Protein AF-A0A2G6QQN7-F1 (afdb_monomer_lite)

Sequence (176 aa):
NRNGEIVIQPQFDFVTPFHYGYAQYCNGCRWQNIDKEHRTVVGGQRGVINFRGEKIAPLEKPQHKKAIEIDGKYYPYPFSYSKKEQRLLNFFRQRMKLLADIEYANGYKHLEEKQKILYFEIVERPKNNFPFYVVCAYDYRRILKRTFWVTKNGKEVFFRNYSGKKIPFKEFLKNR

Foldseek 3Di:
DVVPDDQAPPPFPDWDPDFQFKIKTFHPWDWDDPDPPDIDIDDGDIFMAGPSNDTFDFDPDAPDPQWDDDPNTTGDNRADDDPVRVVLQVVCVVCQQVVLCVVCVPPPPPDDSVQSGKDKGFPDDADPVRQWTKIFIDRVRGTDPWIWTAGVVRPWIWTQDPVRDTHTPVRVSVVD

Secondary structure (DSSP, 8-state):
-TTS--SS-S--SEEPPPBTTEEEEEEEEEEEESSSS-EEEEEEEEEEEETT--EEPPBSS-SSTTPEEETTEEE-------HHHHHHHHHHHTTHHHHHHHHHTTT-TT--GGG--EEEEEEE--BTTB-EEEEEEEETTEEEEEEEEEETTS--EEEE-TT--EEEHHHHHHT-

Radius of gyration: 18.58 Å; chains: 1; bounding box: 44×40×48 Å

Structure (mmCIF, N/CA/C/O backbone):
data_AF-A0A2G6QQN7-F1
#
_entry.id   AF-A0A2G6QQN7-F1
#
loop_
_atom_site.group_PDB
_atom_site.id
_atom_site.type_symbol
_atom_site.label_atom_id
_atom_site.label_alt_id
_atom_site.label_comp_id
_atom_site.label_asym_id
_atom_site.label_entity_id
_atom_site.label_seq_id
_atom_site.pdbx_PDB_ins_code
_atom_site.Cartn_x
_atom_site.Cartn_y
_atom_site.Cartn_z
_atom_site.occupancy
_atom_site.B_iso_or_equiv
_atom_site.auth_seq_id
_atom_site.auth_comp_id
_atom_site.auth_asym_id
_atom_site.auth_atom_id
_atom_site.pdbx_PDB_model_num
ATOM 1 N N . ASN A 1 1 ? -9.135 -7.984 -9.672 1.00 86.62 1 ASN A N 1
ATOM 2 C CA . ASN A 1 1 ? -9.272 -7.295 -8.365 1.00 86.62 1 ASN A CA 1
ATOM 3 C C . ASN A 1 1 ? -10.277 -8.082 -7.519 1.00 86.62 1 ASN A C 1
ATOM 5 O O . ASN A 1 1 ? -10.651 -9.166 -7.941 1.00 86.62 1 ASN A O 1
ATOM 9 N N . ARG A 1 2 ? -10.722 -7.599 -6.347 1.00 87.81 2 ARG A N 1
ATOM 10 C CA . ARG A 1 2 ? -11.710 -8.342 -5.535 1.00 87.81 2 ARG A CA 1
ATOM 11 C C . ARG A 1 2 ? -13.050 -8.596 -6.224 1.00 87.81 2 ARG A C 1
ATOM 13 O O . ARG A 1 2 ? -13.678 -9.582 -5.881 1.00 87.81 2 ARG A O 1
ATOM 20 N N . ASN A 1 3 ? -13.457 -7.784 -7.196 1.00 89.06 3 ASN A N 1
ATOM 21 C CA . ASN A 1 3 ? -14.664 -8.014 -7.996 1.00 89.06 3 ASN A CA 1
ATOM 22 C C . ASN A 1 3 ? -14.440 -9.013 -9.150 1.00 89.06 3 ASN A C 1
ATOM 24 O O . ASN A 1 3 ? -15.346 -9.231 -9.939 1.00 89.06 3 ASN A O 1
ATOM 28 N N . GLY A 1 4 ? -13.236 -9.577 -9.302 1.00 88.25 4 GLY A N 1
ATOM 29 C CA . GLY A 1 4 ? -12.878 -10.394 -10.467 1.00 88.25 4 GLY A CA 1
ATOM 30 C C . GLY A 1 4 ? -12.485 -9.586 -11.709 1.00 88.25 4 GLY A C 1
ATOM 31 O O . GLY A 1 4 ? -12.114 -10.167 -12.717 1.00 88.25 4 GLY A O 1
ATOM 32 N N . GLU A 1 5 ? -12.478 -8.252 -11.642 1.00 90.56 5 GLU A N 1
ATOM 33 C CA . GLU A 1 5 ? -12.133 -7.408 -12.793 1.00 90.56 5 GLU A CA 1
ATOM 34 C C . GLU A 1 5 ? -10.615 -7.375 -13.021 1.00 90.56 5 GLU A C 1
ATOM 36 O O . GLU A 1 5 ? -9.830 -7.215 -12.073 1.00 90.56 5 GLU A O 1
ATOM 41 N N . ILE A 1 6 ? -10.184 -7.463 -14.277 1.00 91.75 6 ILE A N 1
ATOM 42 C CA . ILE A 1 6 ? -8.781 -7.278 -14.657 1.00 91.75 6 ILE A CA 1
ATOM 43 C C . ILE A 1 6 ? -8.439 -5.789 -14.519 1.00 91.75 6 ILE A C 1
ATOM 45 O O . ILE A 1 6 ? -9.001 -4.951 -15.214 1.00 91.75 6 ILE A O 1
ATOM 49 N N . VAL A 1 7 ? -7.529 -5.454 -13.597 1.00 90.94 7 VAL A N 1
ATOM 50 C CA . VAL A 1 7 ? -7.064 -4.064 -13.390 1.00 90.94 7 VAL A CA 1
ATOM 51 C C . VAL A 1 7 ? -5.802 -3.776 -14.188 1.00 90.94 7 VAL A C 1
ATOM 53 O O . VAL A 1 7 ? -5.652 -2.688 -14.725 1.00 90.94 7 VAL A O 1
ATOM 56 N N . ILE A 1 8 ? -4.899 -4.752 -14.261 1.00 93.75 8 ILE A N 1
ATOM 57 C CA . ILE A 1 8 ? -3.656 -4.665 -15.021 1.00 93.75 8 ILE A CA 1
ATOM 58 C C . ILE A 1 8 ? -3.761 -5.709 -16.120 1.00 93.75 8 ILE A C 1
ATOM 60 O O . ILE A 1 8 ? -3.862 -6.899 -15.821 1.00 93.75 8 ILE A O 1
ATOM 64 N N . GLN A 1 9 ? -3.780 -5.261 -17.371 1.00 94.12 9 GLN A N 1
ATOM 65 C CA . GLN A 1 9 ? -3.781 -6.162 -18.520 1.00 94.12 9 GLN A CA 1
ATOM 66 C C . GLN A 1 9 ? -2.441 -6.916 -18.603 1.00 94.12 9 GLN A C 1
ATOM 68 O O . GLN A 1 9 ? -1.408 -6.339 -18.242 1.00 94.12 9 GLN A O 1
ATOM 73 N N . PRO A 1 10 ? -2.422 -8.178 -19.070 1.00 91.62 10 PRO A N 1
ATOM 74 C CA . PRO A 1 10 ? -1.207 -8.989 -19.186 1.00 91.62 10 PRO A CA 1
ATOM 75 C C . PRO A 1 10 ? -0.344 -8.536 -20.378 1.00 91.62 10 PRO A C 1
ATOM 77 O O . PRO A 1 10 ? -0.218 -9.228 -21.378 1.00 91.62 10 PRO A O 1
ATOM 80 N N . GLN A 1 11 ? 0.228 -7.336 -20.279 1.00 94.00 11 GLN A N 1
ATOM 81 C CA . GLN A 1 11 ? 1.035 -6.686 -21.324 1.00 94.00 11 GLN A CA 1
ATOM 82 C C . GLN A 1 11 ? 2.547 -6.695 -21.028 1.00 94.00 11 GLN A C 1
ATOM 84 O O . GLN A 1 11 ? 3.325 -6.038 -21.724 1.00 94.00 11 GLN A O 1
ATOM 89 N N . PHE A 1 12 ? 2.953 -7.367 -19.949 1.00 94.50 12 PHE A N 1
ATOM 90 C CA . PHE A 1 12 ? 4.337 -7.443 -19.491 1.00 94.50 12 PHE A CA 1
ATOM 91 C C . PHE A 1 12 ? 4.759 -8.902 -19.358 1.00 94.50 12 PHE A C 1
ATOM 93 O O . PHE A 1 12 ? 3.996 -9.698 -18.810 1.00 94.50 12 PHE A O 1
ATOM 100 N N . ASP A 1 13 ? 5.976 -9.231 -19.788 1.00 93.50 13 ASP A N 1
ATOM 101 C CA . ASP A 1 13 ? 6.471 -10.614 -19.723 1.00 93.50 13 ASP A CA 1
ATOM 102 C C . ASP A 1 13 ? 6.819 -11.015 -18.284 1.00 93.50 13 ASP A C 1
ATOM 104 O O . ASP A 1 13 ? 6.593 -12.146 -17.856 1.00 93.50 13 ASP A O 1
ATOM 108 N N . PHE A 1 14 ? 7.354 -10.066 -17.513 1.00 92.56 14 PHE A N 1
ATOM 109 C CA . PHE A 1 14 ? 7.675 -10.240 -16.103 1.00 92.56 14 PHE A CA 1
ATOM 110 C C . PHE A 1 14 ? 7.359 -8.973 -15.310 1.00 92.56 14 PHE A C 1
ATOM 112 O O . PHE A 1 14 ? 7.622 -7.862 -15.771 1.00 92.56 14 PHE A O 1
ATOM 119 N N . VAL A 1 15 ? 6.836 -9.139 -14.093 1.00 93.88 15 VAL A N 1
ATOM 120 C CA . VAL A 1 15 ? 6.562 -8.050 -13.146 1.00 93.88 15 VAL A CA 1
ATOM 121 C C . VAL A 1 15 ? 6.901 -8.518 -11.731 1.00 93.88 15 VAL A C 1
ATOM 123 O O . VAL A 1 15 ? 6.496 -9.606 -11.320 1.00 93.88 15 VAL A O 1
ATOM 126 N N . THR A 1 16 ? 7.631 -7.703 -10.969 1.00 92.44 16 THR A N 1
ATOM 127 C CA . THR A 1 16 ? 7.915 -7.982 -9.554 1.00 92.44 16 THR A CA 1
ATOM 128 C C . THR A 1 16 ? 6.681 -7.748 -8.672 1.00 92.44 16 THR A C 1
ATOM 130 O O . THR A 1 16 ? 5.764 -7.018 -9.051 1.00 92.44 16 THR A O 1
ATOM 133 N N . PRO A 1 17 ? 6.615 -8.332 -7.462 1.00 91.62 17 PRO A N 1
ATOM 134 C CA . PRO A 1 17 ? 5.573 -7.976 -6.508 1.00 91.62 17 PRO A CA 1
ATOM 135 C C . PRO A 1 17 ? 5.568 -6.471 -6.219 1.00 91.62 17 PRO A C 1
ATOM 137 O O . PRO A 1 17 ? 6.625 -5.856 -6.073 1.00 91.62 17 PRO A O 1
ATOM 140 N N . PHE A 1 18 ? 4.377 -5.886 -6.078 1.00 91.06 18 PHE A N 1
ATOM 141 C CA . PHE A 1 18 ? 4.265 -4.478 -5.715 1.00 91.06 18 PHE A CA 1
ATOM 142 C C . PHE A 1 18 ? 4.908 -4.200 -4.357 1.00 91.06 18 PHE A C 1
ATOM 144 O O . PHE A 1 18 ? 4.546 -4.797 -3.342 1.00 91.06 18 PHE A O 1
ATOM 151 N N . HIS A 1 19 ? 5.795 -3.213 -4.338 1.00 89.56 19 HIS A N 1
ATOM 152 C CA . HIS A 1 19 ? 6.451 -2.703 -3.154 1.00 89.56 19 HIS A CA 1
ATOM 153 C C . HIS A 1 19 ? 6.195 -1.199 -3.036 1.00 89.56 19 HIS A C 1
ATOM 155 O O . HIS A 1 19 ? 6.565 -0.412 -3.904 1.00 89.56 19 HIS A O 1
ATOM 161 N N . TYR A 1 20 ? 5.513 -0.804 -1.958 1.00 90.75 20 TYR A N 1
ATOM 162 C CA . TYR A 1 20 ? 5.231 0.596 -1.622 1.00 90.75 20 TYR A CA 1
ATOM 163 C C . TYR A 1 20 ? 4.686 1.444 -2.788 1.00 90.75 20 TYR A C 1
ATOM 165 O O . TYR A 1 20 ? 5.122 2.572 -2.972 1.00 90.75 20 TYR A O 1
ATOM 173 N N . GLY A 1 21 ? 3.758 0.922 -3.598 1.00 91.44 21 GLY A N 1
ATOM 174 C CA . GLY A 1 21 ? 3.194 1.683 -4.725 1.00 91.44 21 GLY A CA 1
ATOM 175 C C . GLY A 1 21 ? 3.572 1.215 -6.115 1.00 91.44 21 GLY A C 1
ATOM 176 O O . GLY A 1 21 ? 2.820 1.462 -7.059 1.00 91.44 21 GLY A O 1
ATOM 177 N N . TYR A 1 22 ? 4.723 0.557 -6.231 1.00 95.44 22 TYR A N 1
ATOM 178 C CA . TYR A 1 22 ? 5.383 0.335 -7.507 1.00 95.44 22 TYR A CA 1
ATOM 179 C C . TYR A 1 22 ? 5.792 -1.118 -7.700 1.00 95.44 22 TYR A C 1
ATOM 181 O O . TYR A 1 22 ? 6.057 -1.830 -6.736 1.00 95.44 22 TYR A O 1
ATOM 189 N N . ALA A 1 23 ? 5.855 -1.542 -8.954 1.00 95.56 23 ALA A N 1
ATOM 190 C CA . ALA A 1 23 ? 6.455 -2.799 -9.372 1.00 95.56 23 ALA A CA 1
ATOM 191 C C . ALA A 1 23 ? 7.391 -2.537 -10.554 1.00 95.56 23 ALA A C 1
ATOM 193 O O . ALA A 1 23 ? 7.148 -1.630 -11.353 1.00 95.56 23 ALA A O 1
ATOM 194 N N . GLN A 1 24 ? 8.454 -3.325 -10.667 1.00 95.62 24 GLN A N 1
ATOM 195 C CA . GLN A 1 24 ? 9.341 -3.299 -11.826 1.00 95.62 24 GLN A CA 1
ATOM 196 C C . GLN A 1 24 ? 8.823 -4.305 -12.848 1.00 95.62 24 GLN A C 1
ATOM 198 O O . GLN A 1 24 ? 8.559 -5.453 -12.494 1.00 95.62 24 GLN A O 1
ATOM 203 N N . TYR A 1 25 ? 8.687 -3.885 -14.102 1.00 95.94 25 TYR A N 1
ATOM 204 C CA . TYR A 1 25 ? 8.386 -4.787 -15.208 1.00 95.94 25 TYR A CA 1
ATOM 205 C C . TYR A 1 25 ? 9.632 -5.034 -16.055 1.00 95.94 25 TYR A C 1
ATOM 207 O O . TYR A 1 25 ? 10.551 -4.208 -16.086 1.00 95.94 25 TYR A O 1
ATOM 215 N N . CYS A 1 26 ? 9.631 -6.143 -16.788 1.00 95.12 26 CYS A N 1
ATOM 216 C CA . CYS A 1 26 ? 10.560 -6.360 -17.879 1.00 95.12 26 CYS A CA 1
ATOM 217 C C . CYS A 1 26 ? 9.907 -7.070 -19.065 1.00 95.12 26 CYS A C 1
ATOM 219 O O . CYS A 1 26 ? 9.277 -8.109 -18.883 1.00 95.12 26 CYS A O 1
ATOM 221 N N . ASN A 1 27 ? 10.133 -6.533 -20.267 1.00 96.38 27 ASN A N 1
ATOM 222 C CA . ASN A 1 27 ? 9.701 -7.122 -21.534 1.00 96.38 27 ASN A CA 1
ATOM 223 C C . ASN A 1 27 ? 10.919 -7.590 -22.344 1.00 96.38 27 ASN A C 1
ATOM 225 O O . ASN A 1 27 ? 11.916 -6.874 -22.422 1.00 96.38 27 ASN A O 1
ATOM 229 N N . GLY A 1 28 ? 10.862 -8.778 -22.942 1.00 94.94 28 GLY A N 1
ATOM 230 C CA . GLY A 1 28 ? 11.982 -9.430 -23.628 1.00 94.94 28 GLY A CA 1
ATOM 231 C C . GLY A 1 28 ? 13.076 -9.936 -22.682 1.00 94.94 28 GLY A C 1
ATOM 232 O O . GLY A 1 28 ? 14.203 -10.192 -23.103 1.00 94.94 28 GLY A O 1
ATOM 233 N N . CYS A 1 29 ? 12.772 -10.028 -21.388 1.00 93.56 29 CYS A N 1
ATOM 234 C CA . CYS A 1 29 ? 13.690 -10.528 -20.376 1.00 93.56 29 CYS A CA 1
ATOM 235 C C . CYS A 1 29 ? 13.796 -12.056 -20.419 1.00 93.56 29 CYS A C 1
ATOM 237 O O . CYS A 1 29 ? 12.809 -12.748 -20.657 1.00 93.56 29 CYS A O 1
ATOM 239 N N . ARG A 1 30 ? 14.978 -12.593 -20.103 1.00 91.38 30 ARG A N 1
ATOM 240 C CA . ARG A 1 30 ? 15.207 -14.042 -19.990 1.00 91.38 30 ARG A CA 1
ATOM 241 C C . ARG A 1 30 ? 15.808 -14.412 -18.644 1.00 91.38 30 ARG A C 1
ATOM 243 O O . ARG A 1 30 ? 16.550 -13.629 -18.053 1.00 91.38 30 ARG A O 1
ATOM 250 N N . TRP A 1 31 ? 15.521 -15.626 -18.189 1.00 89.75 31 TRP A N 1
ATOM 251 C CA . TRP A 1 31 ? 16.192 -16.200 -17.029 1.00 89.75 31 TRP A CA 1
ATOM 252 C C . TRP A 1 31 ? 17.635 -16.570 -17.377 1.00 89.75 31 TRP A C 1
ATOM 254 O O . TRP A 1 31 ? 17.899 -17.167 -18.419 1.00 89.75 31 TRP A O 1
ATOM 264 N N . GLN A 1 32 ? 18.559 -16.240 -16.485 1.00 91.06 32 GLN A N 1
ATOM 265 C CA . GLN A 1 32 ? 19.953 -16.653 -16.532 1.00 91.06 32 GLN A CA 1
ATOM 266 C C . GLN A 1 32 ? 20.324 -17.251 -15.177 1.00 91.06 32 GLN A C 1
ATOM 268 O O . GLN A 1 32 ? 20.037 -16.664 -14.134 1.00 91.06 32 GLN A O 1
ATOM 273 N N . ASN A 1 33 ? 20.951 -18.425 -15.194 1.00 92.62 33 ASN A N 1
ATOM 274 C CA . ASN A 1 33 ? 21.522 -19.013 -13.987 1.00 92.62 33 ASN A CA 1
ATOM 275 C C . ASN A 1 33 ? 22.686 -18.127 -13.520 1.00 92.62 33 ASN A C 1
ATOM 277 O O . ASN A 1 33 ? 23.577 -17.826 -14.315 1.00 92.62 33 ASN A O 1
ATOM 281 N N . ILE A 1 34 ? 22.655 -17.699 -12.259 1.00 91.31 34 ILE A N 1
ATOM 282 C CA . ILE A 1 34 ? 23.799 -17.043 -11.610 1.00 91.31 34 ILE A CA 1
ATOM 283 C C . ILE A 1 34 ? 24.739 -18.120 -11.062 1.00 91.31 34 ILE A C 1
ATOM 285 O O . ILE A 1 34 ? 25.953 -18.010 -11.191 1.00 91.31 34 ILE A O 1
ATOM 289 N N . ASP A 1 35 ? 24.162 -19.182 -10.502 1.00 91.44 35 ASP A N 1
ATOM 290 C CA . ASP A 1 35 ? 24.862 -20.378 -10.045 1.00 91.44 35 ASP A CA 1
ATOM 291 C C . ASP A 1 35 ? 23.976 -21.626 -10.254 1.00 91.44 35 ASP A C 1
ATOM 293 O O . ASP A 1 35 ? 23.026 -21.598 -11.042 1.00 91.44 35 ASP A O 1
ATOM 297 N N . LYS A 1 36 ? 24.315 -22.750 -9.606 1.00 89.94 36 LYS A N 1
ATOM 298 C CA . LYS A 1 36 ? 23.600 -24.028 -9.765 1.00 89.94 36 LYS A CA 1
ATOM 299 C C . LYS A 1 36 ? 22.157 -23.999 -9.247 1.00 89.94 36 LYS A C 1
ATOM 301 O O . LYS A 1 36 ? 21.349 -24.791 -9.724 1.00 89.94 36 LYS A O 1
ATOM 306 N N . GLU A 1 37 ? 21.834 -23.116 -8.308 1.00 91.62 37 GLU A N 1
ATOM 307 C CA . GLU A 1 37 ? 20.530 -23.061 -7.634 1.00 91.62 37 GLU A CA 1
ATOM 308 C C . GLU A 1 37 ? 19.784 -21.749 -7.909 1.00 91.62 37 GLU A C 1
ATOM 310 O O . GLU A 1 37 ? 18.552 -21.728 -7.965 1.00 91.62 37 GLU A O 1
ATOM 315 N N . HIS A 1 38 ? 20.510 -20.655 -8.143 1.00 88.38 38 HIS A N 1
ATOM 316 C CA . HIS A 1 38 ? 19.945 -19.319 -8.261 1.00 88.38 38 HIS A CA 1
ATOM 317 C C . HIS A 1 38 ? 19.842 -18.851 -9.712 1.00 88.38 38 HIS A C 1
ATOM 319 O O . HIS A 1 38 ? 20.766 -18.969 -10.522 1.00 88.38 38 HIS A O 1
ATOM 325 N N . ARG A 1 39 ? 18.705 -18.224 -10.025 1.00 90.38 39 ARG A N 1
ATOM 326 C CA . ARG A 1 39 ? 18.435 -17.584 -11.315 1.00 90.38 39 ARG A CA 1
ATOM 327 C C . ARG A 1 39 ? 18.145 -16.107 -11.133 1.00 90.38 39 ARG A C 1
ATOM 329 O O . ARG A 1 39 ? 17.520 -15.700 -10.159 1.00 90.38 39 ARG A O 1
ATOM 336 N N . THR A 1 40 ? 18.539 -15.321 -12.121 1.00 88.50 40 THR A N 1
ATOM 337 C CA . THR A 1 40 ? 18.163 -13.914 -12.253 1.00 88.50 40 THR A CA 1
ATOM 338 C C . THR A 1 40 ? 17.569 -13.642 -13.620 1.00 88.50 40 THR A C 1
ATOM 340 O O . THR A 1 40 ? 17.630 -14.476 -14.523 1.00 88.50 40 THR A O 1
ATOM 343 N N . VAL A 1 41 ? 16.976 -12.467 -13.770 1.00 87.62 41 VAL A N 1
ATOM 344 C CA . VAL A 1 41 ? 16.380 -12.011 -15.015 1.00 87.62 41 VAL A CA 1
ATOM 345 C C . VAL A 1 41 ? 17.320 -10.998 -15.667 1.00 87.62 41 VAL A C 1
ATOM 347 O O . VAL A 1 41 ? 17.634 -9.968 -15.070 1.00 87.62 41 VAL A O 1
ATOM 350 N N . VAL A 1 42 ? 17.750 -11.254 -16.904 1.00 88.19 42 VAL A N 1
ATOM 351 C CA . VAL A 1 42 ? 18.671 -10.388 -17.664 1.00 88.19 42 VAL A CA 1
ATOM 352 C C . VAL A 1 42 ? 18.105 -9.970 -19.018 1.00 88.19 42 VAL A C 1
ATOM 354 O O . VAL A 1 42 ? 17.217 -10.623 -19.570 1.00 88.19 42 VAL A O 1
ATOM 357 N N . GLY A 1 43 ? 18.670 -8.892 -19.567 1.00 90.69 43 GLY A N 1
ATOM 358 C CA . GLY A 1 43 ? 18.247 -8.309 -20.838 1.00 90.69 43 GLY A CA 1
ATOM 359 C C . GLY A 1 43 ? 16.915 -7.565 -20.737 1.00 90.69 43 GLY A C 1
ATOM 360 O O . GLY A 1 43 ? 16.508 -7.154 -19.648 1.00 90.69 43 GLY A O 1
ATOM 361 N N . GLY A 1 44 ? 16.262 -7.409 -21.889 1.00 93.62 44 GLY A N 1
ATOM 362 C CA . GLY A 1 44 ? 14.937 -6.813 -22.018 1.00 93.62 44 GLY A CA 1
ATOM 363 C C . GLY A 1 44 ? 14.855 -5.310 -21.731 1.00 93.62 44 GLY A C 1
ATOM 364 O O . GLY A 1 44 ? 15.807 -4.658 -21.300 1.00 93.62 44 GLY A O 1
ATOM 365 N N . GLN A 1 45 ? 13.670 -4.753 -21.969 1.00 94.50 45 GLN A N 1
ATOM 366 C CA . GLN A 1 45 ? 13.316 -3.394 -21.588 1.00 94.50 45 GLN A CA 1
ATOM 367 C C . GLN A 1 45 ? 12.674 -3.406 -20.202 1.00 94.50 45 GLN A C 1
ATOM 369 O O . GLN A 1 45 ? 11.586 -3.954 -20.013 1.00 94.50 45 GLN A O 1
ATOM 374 N N . ARG A 1 46 ? 13.334 -2.752 -19.246 1.00 94.06 46 ARG A N 1
ATOM 375 C CA . ARG A 1 46 ? 12.852 -2.603 -17.870 1.00 94.06 46 ARG A CA 1
ATOM 376 C C . ARG A 1 46 ? 12.164 -1.262 -17.659 1.00 94.06 46 ARG A C 1
ATOM 378 O O . ARG A 1 46 ? 12.519 -0.263 -18.284 1.00 94.06 46 ARG A O 1
ATOM 385 N N . GLY A 1 47 ? 11.226 -1.226 -16.726 1.00 95.75 47 GLY A N 1
ATOM 386 C CA . GLY A 1 47 ? 10.616 0.013 -16.260 1.00 95.75 47 GLY A CA 1
ATOM 387 C C . GLY A 1 47 ? 9.818 -0.195 -14.981 1.00 95.75 47 GLY A C 1
ATOM 388 O O . GLY A 1 47 ? 9.850 -1.270 -14.387 1.00 95.75 47 GLY A O 1
ATOM 389 N N . VAL A 1 48 ? 9.106 0.844 -14.553 1.00 97.44 48 VAL A N 1
ATOM 390 C CA . VAL A 1 48 ? 8.303 0.832 -13.325 1.00 97.44 48 VAL A CA 1
ATOM 391 C C . VAL A 1 48 ? 6.842 1.080 -13.662 1.00 97.44 48 VAL A C 1
ATOM 393 O O . VAL A 1 48 ? 6.535 1.903 -14.523 1.00 97.44 48 VAL A O 1
ATOM 396 N N . ILE A 1 49 ? 5.945 0.372 -12.980 1.00 97.38 49 ILE A N 1
ATOM 397 C CA . ILE A 1 49 ? 4.494 0.553 -13.068 1.00 97.38 49 ILE A CA 1
ATOM 398 C C . ILE A 1 49 ? 3.881 0.818 -11.695 1.00 97.38 49 ILE A C 1
ATOM 400 O O . ILE A 1 49 ? 4.395 0.357 -10.675 1.00 97.38 49 ILE A O 1
ATOM 404 N N . ASN A 1 50 ? 2.766 1.546 -11.663 1.00 95.12 50 ASN A N 1
ATOM 405 C CA . ASN A 1 50 ? 1.964 1.737 -10.451 1.00 95.12 50 ASN A CA 1
ATOM 406 C C . ASN A 1 50 ? 0.876 0.652 -10.295 1.00 95.12 50 ASN A C 1
ATOM 408 O O . ASN A 1 50 ? 0.719 -0.220 -11.148 1.00 95.12 50 ASN A O 1
ATOM 412 N N . PHE A 1 51 ? 0.076 0.718 -9.225 1.00 91.25 51 PHE A N 1
ATOM 413 C CA . PHE A 1 51 ? -1.018 -0.234 -8.956 1.00 91.25 51 PHE A CA 1
ATOM 414 C C . PHE A 1 51 ? -2.123 -0.307 -10.029 1.00 91.25 51 PHE A C 1
ATOM 416 O O . PHE A 1 51 ? -2.967 -1.202 -9.966 1.00 91.25 51 PHE A O 1
ATOM 423 N N . ARG A 1 52 ? -2.153 0.629 -10.986 1.00 91.94 52 ARG A N 1
ATOM 424 C CA . ARG A 1 52 ? -3.054 0.610 -12.149 1.00 91.94 52 ARG A CA 1
ATOM 425 C C . ARG A 1 52 ? -2.405 -0.016 -13.388 1.00 91.94 52 ARG A C 1
ATOM 427 O O . ARG A 1 52 ? -3.055 -0.124 -14.416 1.00 91.94 52 ARG A O 1
ATOM 434 N N . GLY A 1 53 ? -1.140 -0.434 -13.306 1.00 93.94 53 GLY A N 1
ATOM 435 C CA . GLY A 1 53 ? -0.390 -0.968 -14.445 1.00 93.94 53 GLY A CA 1
ATOM 436 C C . GLY A 1 53 ? 0.142 0.106 -15.395 1.00 93.94 53 GLY A C 1
ATOM 437 O O . GLY A 1 53 ? 0.649 -0.223 -16.465 1.00 93.94 53 GLY A O 1
ATOM 438 N N . GLU A 1 54 ? 0.037 1.383 -15.022 1.00 95.75 54 GLU A N 1
ATOM 439 C CA . GLU A 1 54 ? 0.542 2.501 -15.816 1.00 95.75 54 GLU A CA 1
ATOM 440 C C . GLU A 1 54 ? 2.059 2.588 -15.665 1.00 95.75 54 GLU A C 1
ATOM 442 O O . GLU A 1 54 ? 2.559 2.564 -14.538 1.00 95.75 54 GLU A O 1
ATOM 447 N N . LYS A 1 55 ? 2.784 2.720 -16.783 1.00 96.69 55 LYS A N 1
ATOM 448 C CA . LYS A 1 55 ? 4.233 2.957 -16.782 1.00 96.69 55 LYS A CA 1
ATOM 449 C C . LYS A 1 55 ? 4.525 4.336 -16.192 1.00 96.69 55 LYS A C 1
ATOM 451 O O . LYS A 1 55 ? 3.908 5.322 -16.587 1.00 96.69 55 LYS A O 1
ATOM 456 N N . ILE A 1 56 ? 5.475 4.407 -15.269 1.00 97.19 56 ILE A N 1
ATOM 457 C CA . ILE A 1 56 ? 5.849 5.634 -14.565 1.00 97.19 56 ILE A CA 1
ATOM 458 C C . ILE A 1 56 ? 7.281 5.989 -14.934 1.00 97.19 56 ILE A C 1
ATOM 460 O O . ILE A 1 56 ? 8.197 5.186 -14.756 1.00 97.19 56 ILE A O 1
ATOM 464 N N . ALA A 1 57 ? 7.462 7.197 -15.461 1.00 95.19 57 ALA A N 1
ATOM 465 C CA . ALA A 1 57 ? 8.778 7.736 -15.757 1.00 95.19 57 ALA A CA 1
ATOM 466 C C . ALA A 1 57 ? 9.497 8.152 -14.460 1.00 95.19 57 ALA A C 1
ATOM 468 O O . ALA A 1 57 ? 8.843 8.607 -13.513 1.00 95.19 57 ALA A O 1
ATOM 469 N N . PRO A 1 58 ? 10.831 8.010 -14.404 1.00 95.19 58 PRO A N 1
ATOM 470 C CA . PRO A 1 58 ? 11.607 8.531 -13.294 1.00 95.19 58 PRO A CA 1
ATOM 471 C C . PRO A 1 58 ? 11.603 10.066 -13.294 1.00 95.19 58 PRO A C 1
ATOM 473 O O . PRO A 1 58 ? 11.425 10.714 -14.323 1.00 95.19 58 PRO A O 1
ATOM 476 N N . LEU A 1 59 ? 11.834 10.639 -12.122 1.00 93.25 59 LEU A N 1
ATOM 477 C CA . LEU A 1 59 ? 12.035 12.062 -11.897 1.00 93.25 59 LEU A CA 1
ATOM 478 C C . LEU A 1 59 ? 13.509 12.421 -12.114 1.00 93.25 59 LEU A C 1
ATOM 480 O O . LEU A 1 59 ? 14.391 11.655 -11.728 1.00 93.25 59 LEU A O 1
ATOM 484 N N . GLU A 1 60 ? 13.777 13.618 -12.640 1.00 89.31 60 GLU A N 1
ATOM 485 C CA . GLU A 1 60 ? 15.148 14.142 -12.778 1.00 89.31 60 GLU A CA 1
ATOM 486 C C . GLU A 1 60 ? 15.839 14.335 -11.421 1.00 89.31 60 GLU A C 1
ATOM 488 O O . GLU A 1 60 ? 17.040 14.117 -11.279 1.00 89.31 60 GLU A O 1
ATOM 493 N N . LYS A 1 61 ? 15.069 14.752 -10.410 1.00 87.38 61 LYS A N 1
ATOM 494 C CA . LYS A 1 61 ? 15.510 14.961 -9.028 1.00 87.38 61 LYS A CA 1
ATOM 495 C C . LYS A 1 61 ? 14.407 14.513 -8.067 1.00 87.38 61 LYS A C 1
ATOM 497 O O . LYS A 1 61 ? 13.225 14.575 -8.425 1.00 87.38 61 LYS A O 1
ATOM 502 N N . PRO A 1 62 ? 14.740 14.102 -6.833 1.00 85.94 62 PRO A N 1
ATOM 503 C CA . PRO A 1 62 ? 13.729 13.805 -5.829 1.00 85.94 62 PRO A CA 1
ATOM 504 C C . PRO A 1 62 ? 12.927 15.076 -5.515 1.00 85.94 62 PRO A C 1
ATOM 506 O O . PRO A 1 62 ? 13.421 15.994 -4.870 1.00 85.94 62 PRO A O 1
ATOM 509 N N . GLN A 1 63 ? 11.668 15.123 -5.957 1.00 78.00 63 GLN A N 1
ATOM 510 C CA . GLN A 1 63 ? 10.775 16.269 -5.721 1.00 78.00 63 GLN A CA 1
ATOM 511 C C . GLN A 1 63 ? 10.512 16.520 -4.225 1.00 78.00 63 GLN A C 1
ATOM 513 O O . GLN A 1 63 ? 10.215 17.639 -3.819 1.00 78.00 63 GLN A O 1
ATOM 518 N N . HIS A 1 64 ? 10.585 15.473 -3.397 1.00 83.00 64 HIS A N 1
ATOM 519 C CA . HIS A 1 64 ? 10.338 15.538 -1.957 1.00 83.00 64 HIS A CA 1
ATOM 520 C C . HIS A 1 64 ? 11.028 14.369 -1.238 1.00 83.00 64 HIS A C 1
ATOM 522 O O . HIS A 1 64 ? 11.249 13.317 -1.835 1.00 83.00 64 HIS A O 1
ATOM 528 N N . LYS A 1 65 ? 11.222 14.464 0.088 1.00 83.88 65 LYS A N 1
ATOM 529 C CA . LYS A 1 65 ? 11.722 13.372 0.965 1.00 83.88 65 LYS A CA 1
ATOM 530 C C . LYS A 1 65 ? 10.924 12.053 0.879 1.00 83.88 65 LYS A C 1
ATOM 532 O O . LYS A 1 65 ? 11.348 11.023 1.393 1.00 83.88 65 LYS A O 1
ATOM 537 N N . LYS A 1 66 ? 9.736 12.087 0.267 1.00 87.00 66 LYS A N 1
ATOM 538 C CA . LYS A 1 66 ? 8.844 10.931 0.076 1.00 87.00 66 LYS A CA 1
ATOM 539 C C . LYS A 1 66 ? 8.980 10.281 -1.304 1.00 87.00 66 LYS A C 1
ATOM 541 O O . LYS A 1 66 ? 8.296 9.293 -1.546 1.00 87.00 66 LYS A O 1
ATOM 546 N N . ALA A 1 67 ? 9.825 10.822 -2.184 1.00 90.12 67 ALA A N 1
ATOM 547 C CA . ALA A 1 67 ? 10.139 10.192 -3.459 1.00 90.12 67 ALA A CA 1
ATOM 548 C C . ALA A 1 67 ? 10.736 8.800 -3.222 1.00 90.12 67 ALA A C 1
ATOM 550 O O . ALA A 1 67 ? 11.503 8.595 -2.272 1.00 90.12 67 ALA A O 1
ATOM 551 N N . ILE A 1 68 ? 10.347 7.850 -4.063 1.00 90.81 68 ILE A N 1
ATOM 552 C CA . ILE A 1 68 ? 10.742 6.448 -3.963 1.00 90.81 68 ILE A CA 1
ATOM 553 C C . ILE A 1 68 ? 11.941 6.222 -4.864 1.00 90.81 68 ILE A C 1
ATOM 555 O O . ILE A 1 68 ? 11.914 6.612 -6.023 1.00 90.81 68 ILE A O 1
ATOM 559 N N . GLU A 1 69 ? 12.988 5.610 -4.329 1.00 91.38 69 GLU A N 1
ATOM 560 C CA . GLU A 1 69 ? 14.154 5.231 -5.116 1.00 91.38 69 GLU A CA 1
ATOM 561 C C . GLU A 1 69 ? 14.021 3.769 -5.539 1.00 91.38 69 GLU A C 1
ATOM 563 O O . GLU A 1 69 ? 13.727 2.908 -4.707 1.00 91.38 69 GLU A O 1
ATOM 568 N N . ILE A 1 70 ? 14.194 3.504 -6.832 1.00 91.50 70 ILE A N 1
ATOM 569 C CA . ILE A 1 70 ? 14.212 2.163 -7.423 1.00 91.50 70 ILE A CA 1
ATOM 570 C C . ILE A 1 70 ? 15.354 2.153 -8.441 1.00 91.50 70 ILE A C 1
ATOM 572 O O . ILE A 1 70 ? 15.341 2.953 -9.378 1.00 91.50 70 ILE A O 1
ATOM 576 N N . ASP A 1 71 ? 16.340 1.275 -8.246 1.00 89.44 71 ASP A N 1
ATOM 577 C CA . ASP A 1 71 ? 17.547 1.150 -9.080 1.00 89.44 71 ASP A CA 1
ATOM 578 C C . ASP A 1 71 ? 18.257 2.497 -9.351 1.00 89.44 71 ASP A C 1
ATOM 580 O O . ASP A 1 71 ? 18.581 2.827 -10.493 1.00 89.44 71 ASP A O 1
ATOM 584 N N . GLY A 1 72 ? 18.441 3.325 -8.314 1.00 90.25 72 GLY A N 1
ATOM 585 C CA . GLY A 1 72 ? 19.104 4.635 -8.417 1.00 90.25 72 GLY A CA 1
ATOM 586 C C . GLY A 1 72 ? 18.288 5.729 -9.120 1.00 90.25 72 GLY A C 1
ATOM 587 O O . GLY A 1 72 ? 18.782 6.837 -9.323 1.00 90.25 72 GLY A O 1
ATOM 588 N N . LYS A 1 73 ? 17.035 5.445 -9.499 1.00 93.62 73 LYS A N 1
ATOM 589 C CA . LYS A 1 73 ? 16.097 6.411 -10.089 1.00 93.62 73 LYS A CA 1
ATOM 590 C C . LYS A 1 73 ? 15.007 6.787 -9.095 1.00 93.62 73 LYS A C 1
ATOM 592 O O . LYS A 1 73 ? 14.560 5.952 -8.312 1.00 93.62 73 LYS A O 1
ATOM 597 N N . TYR A 1 74 ? 14.528 8.025 -9.175 1.00 94.88 74 TYR A N 1
ATOM 598 C CA . TYR A 1 74 ? 13.497 8.546 -8.277 1.00 94.88 74 TYR A CA 1
ATOM 599 C C . TYR A 1 74 ? 12.109 8.499 -8.908 1.00 94.88 74 TYR A C 1
ATOM 601 O O . TY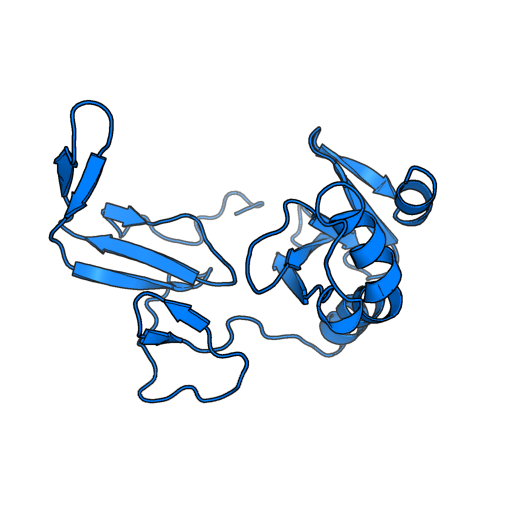R A 1 74 ? 11.946 8.816 -10.078 1.00 94.88 74 TYR A O 1
ATOM 609 N N . TYR A 1 75 ? 11.097 8.174 -8.115 1.00 94.94 75 TYR A N 1
ATOM 610 C CA . TYR A 1 75 ? 9.695 8.102 -8.513 1.00 94.94 75 TYR A CA 1
ATOM 611 C C . TYR A 1 75 ? 8.831 8.902 -7.531 1.00 94.94 75 TYR A C 1
ATOM 613 O O . TYR A 1 75 ? 9.216 9.067 -6.365 1.00 94.94 75 TYR A O 1
ATOM 621 N N . PRO A 1 76 ? 7.671 9.423 -7.965 1.00 94.12 76 PRO A N 1
ATOM 622 C CA . PRO A 1 76 ? 6.766 10.161 -7.090 1.00 94.12 76 PRO A CA 1
ATOM 623 C C . PRO A 1 76 ? 6.324 9.362 -5.859 1.00 94.12 76 PRO A C 1
ATOM 625 O O . PRO A 1 76 ? 6.422 8.141 -5.800 1.00 94.12 76 PRO A O 1
ATOM 628 N N . TYR A 1 77 ? 5.785 10.053 -4.857 1.00 93.25 77 TYR A N 1
ATOM 629 C CA . TYR A 1 77 ? 5.081 9.366 -3.779 1.00 93.25 77 TYR A CA 1
ATOM 630 C C . TYR A 1 77 ? 3.762 8.783 -4.333 1.00 93.25 77 TYR A C 1
ATOM 632 O O . TYR A 1 77 ? 2.955 9.546 -4.868 1.00 93.25 77 TYR A O 1
ATOM 640 N N . PRO A 1 78 ? 3.509 7.466 -4.227 1.00 92.38 78 PRO A N 1
ATOM 641 C CA . PRO A 1 78 ? 2.451 6.806 -5.002 1.00 92.38 78 PRO A CA 1
ATOM 642 C C . PRO A 1 78 ? 1.054 6.904 -4.384 1.00 92.38 78 PRO A C 1
ATOM 644 O O . PRO A 1 78 ? 0.079 6.446 -4.982 1.00 92.38 78 PRO A O 1
ATOM 647 N N . PHE A 1 79 ? 0.937 7.478 -3.186 1.00 92.88 79 PHE A N 1
ATOM 648 C CA . PHE A 1 79 ? -0.313 7.515 -2.441 1.00 92.88 79 PHE A CA 1
ATOM 649 C C . PHE A 1 79 ? -0.917 8.919 -2.403 1.00 92.88 79 PHE A C 1
ATOM 651 O O . PHE A 1 79 ? -0.244 9.908 -2.113 1.00 92.88 79 PHE A O 1
ATOM 658 N N . SER A 1 80 ? -2.227 8.992 -2.634 1.00 93.25 80 SER A N 1
ATOM 659 C CA . SER A 1 80 ? -3.030 10.206 -2.498 1.00 93.25 80 SER A CA 1
ATOM 660 C C . SER A 1 80 ? -4.310 9.912 -1.717 1.00 93.25 80 SER A C 1
ATOM 662 O O . SER A 1 80 ? -4.904 8.835 -1.847 1.00 93.25 80 SER A O 1
ATOM 664 N N . TYR A 1 81 ? -4.718 10.869 -0.877 1.00 95.94 81 TYR A N 1
ATOM 665 C CA . TYR A 1 81 ? -5.774 10.670 0.114 1.00 95.94 81 TYR A CA 1
ATOM 666 C C . TYR A 1 81 ? -6.774 11.820 0.151 1.00 95.94 81 TYR A C 1
ATOM 668 O O . TYR A 1 81 ? -6.401 12.981 0.328 1.00 95.94 81 TYR A O 1
ATOM 676 N N . SER A 1 82 ? -8.059 11.474 0.103 1.00 96.62 82 SER A N 1
ATOM 677 C CA . SER A 1 82 ? -9.165 12.373 0.444 1.00 96.62 82 SER A CA 1
ATOM 678 C C . SER A 1 82 ? -9.131 12.781 1.925 1.00 96.62 82 SER A C 1
ATOM 680 O O . SER A 1 82 ? -8.530 12.104 2.760 1.00 96.62 82 SER A O 1
ATOM 682 N N . LYS A 1 83 ? -9.858 13.844 2.305 1.00 96.44 83 LYS A N 1
ATOM 683 C CA . LYS A 1 83 ? -9.975 14.275 3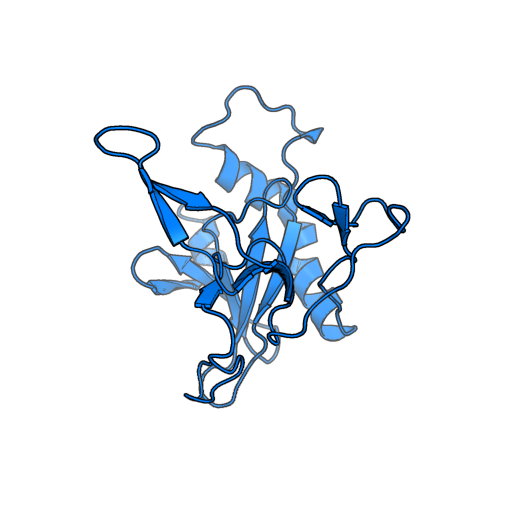.717 1.00 96.44 83 LYS A CA 1
ATOM 684 C C . LYS A 1 83 ? -10.453 13.146 4.643 1.00 96.44 83 LYS A C 1
ATOM 686 O O . LYS A 1 83 ? -9.965 13.010 5.763 1.00 96.44 83 LYS A O 1
ATOM 691 N N . LYS A 1 84 ? -11.386 12.308 4.176 1.00 95.44 84 LYS A N 1
ATOM 692 C CA . LYS A 1 84 ? -11.884 11.143 4.924 1.00 95.44 84 LYS A CA 1
ATOM 693 C C . LYS A 1 84 ? -10.776 10.115 5.169 1.00 95.44 84 LYS A C 1
ATOM 695 O O . LYS A 1 84 ? -10.609 9.645 6.290 1.00 95.44 84 LYS A O 1
ATOM 700 N N . GLU A 1 85 ? -10.010 9.792 4.135 1.00 97.62 85 GLU A N 1
ATOM 701 C CA . GLU A 1 85 ? -8.898 8.839 4.209 1.00 97.62 85 GLU A CA 1
ATOM 702 C C . GLU A 1 85 ? -7.762 9.356 5.093 1.00 97.62 85 GLU A C 1
ATOM 704 O O . GLU A 1 85 ? -7.187 8.599 5.869 1.00 97.62 85 GLU A O 1
ATOM 709 N N . GLN A 1 86 ? -7.494 10.661 5.065 1.00 97.19 86 GLN A N 1
ATOM 710 C CA . GLN A 1 86 ? -6.523 11.279 5.964 1.00 97.19 86 GLN A CA 1
ATOM 711 C C . GLN A 1 86 ? -6.936 11.145 7.437 1.00 97.19 86 GLN A C 1
ATOM 713 O O . GLN A 1 86 ? -6.087 10.813 8.265 1.00 97.19 86 GLN A O 1
ATOM 718 N N . ARG A 1 87 ? -8.224 11.344 7.767 1.00 95.19 87 ARG A N 1
ATOM 719 C CA . ARG A 1 87 ? -8.758 11.118 9.127 1.00 95.19 87 ARG A CA 1
ATOM 720 C C . ARG A 1 87 ? -8.624 9.656 9.550 1.00 95.19 87 ARG A C 1
ATOM 722 O O . ARG A 1 87 ? -8.210 9.386 10.673 1.00 95.19 87 ARG A O 1
ATOM 729 N N . LEU A 1 88 ? -8.912 8.726 8.640 1.00 96.06 88 LEU A N 1
ATOM 730 C CA . LEU A 1 88 ? -8.733 7.292 8.868 1.00 96.06 88 LEU A CA 1
ATOM 731 C C . LEU A 1 88 ? -7.268 6.956 9.158 1.00 96.06 88 LEU A C 1
ATOM 733 O O . LEU A 1 88 ? -6.976 6.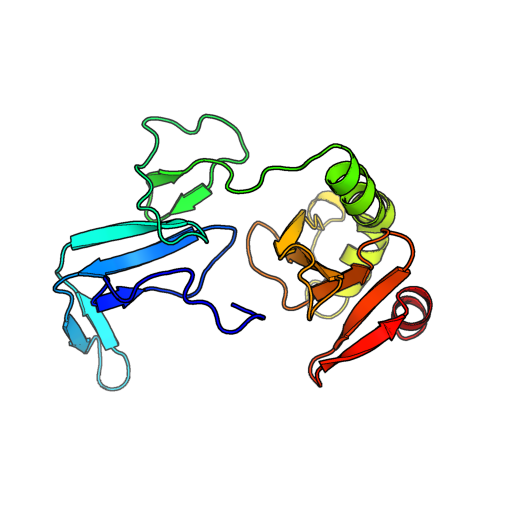295 10.145 1.00 96.06 88 LEU A O 1
ATOM 737 N N . LEU A 1 89 ? -6.324 7.447 8.356 1.00 96.62 89 LEU A N 1
ATOM 738 C CA . LEU A 1 89 ? -4.898 7.218 8.605 1.00 96.62 89 LEU A CA 1
ATOM 739 C C . LEU A 1 89 ? -4.412 7.891 9.895 1.00 96.62 89 LEU A C 1
ATOM 741 O O . LEU A 1 89 ? -3.500 7.388 10.550 1.00 96.62 89 LEU A O 1
ATOM 745 N N . ASN A 1 90 ? -5.039 8.999 10.298 1.00 96.12 90 ASN A N 1
ATOM 746 C CA . ASN A 1 90 ? -4.720 9.664 11.555 1.00 96.12 90 ASN A CA 1
ATOM 747 C C . ASN A 1 90 ? -4.998 8.777 12.779 1.00 96.12 90 ASN A C 1
ATOM 749 O O . ASN A 1 90 ? -4.245 8.843 13.746 1.00 96.12 90 ASN A O 1
ATOM 753 N N . PHE A 1 91 ? -6.004 7.895 12.713 1.00 94.88 91 PHE A N 1
ATOM 754 C CA . PHE A 1 91 ? -6.254 6.890 13.752 1.00 94.88 91 PHE A CA 1
ATOM 755 C C . PHE A 1 91 ? -5.009 6.036 14.035 1.00 94.88 91 PHE A C 1
ATOM 757 O O . PHE A 1 91 ? -4.682 5.794 15.199 1.00 94.88 91 PHE A O 1
ATOM 764 N N . PHE A 1 92 ? -4.305 5.604 12.984 1.00 94.12 92 PHE A N 1
ATOM 765 C CA . PHE A 1 92 ? -3.088 4.799 13.104 1.00 94.12 92 PHE A CA 1
ATOM 766 C C . PHE A 1 92 ? -1.887 5.645 13.516 1.00 94.12 92 PHE A C 1
ATOM 768 O O . PHE A 1 92 ? -1.150 5.245 14.409 1.00 94.12 92 PHE A O 1
ATOM 775 N N . ARG A 1 93 ? -1.730 6.848 12.943 1.00 93.06 93 ARG A N 1
ATOM 776 C CA . ARG A 1 93 ? -0.638 7.770 13.308 1.00 93.06 93 ARG A CA 1
ATOM 777 C C . ARG A 1 93 ? -0.656 8.146 14.790 1.00 93.06 93 ARG A C 1
ATOM 779 O O . ARG A 1 93 ? 0.382 8.106 15.435 1.00 93.06 93 ARG A O 1
ATOM 786 N N . GLN A 1 94 ? -1.830 8.417 15.357 1.00 94.06 94 GLN A N 1
ATOM 787 C CA . GLN A 1 94 ? -1.983 8.689 16.794 1.00 94.06 94 GLN A CA 1
ATOM 788 C C . GLN A 1 94 ? -1.624 7.490 17.685 1.00 94.06 94 GLN A C 1
ATOM 790 O O . GLN A 1 94 ? -1.372 7.655 18.872 1.00 94.06 94 GLN A O 1
ATOM 795 N N . ARG A 1 95 ? -1.613 6.278 17.121 1.00 92.00 95 ARG A N 1
ATOM 796 C CA . ARG A 1 95 ? -1.273 5.021 17.802 1.00 92.00 95 ARG A CA 1
ATOM 797 C C . ARG A 1 95 ? 0.058 4.453 17.311 1.00 92.00 95 ARG A C 1
ATOM 799 O O . ARG A 1 95 ? 0.347 3.291 17.575 1.00 92.00 95 ARG A O 1
ATOM 806 N N . MET A 1 96 ? 0.857 5.254 16.601 1.00 88.62 96 MET A N 1
ATOM 807 C CA . MET A 1 96 ? 2.093 4.804 15.964 1.00 88.62 96 MET A CA 1
ATOM 808 C C . MET A 1 96 ? 3.045 4.197 16.986 1.00 88.62 96 MET A C 1
ATOM 810 O O . MET A 1 96 ? 3.509 3.095 16.749 1.00 88.62 96 MET A O 1
ATOM 814 N N . LYS A 1 97 ? 3.274 4.865 18.125 1.00 87.19 97 LYS A N 1
ATOM 815 C CA . LYS A 1 97 ? 4.173 4.368 19.176 1.00 87.19 97 LYS A CA 1
ATOM 816 C C . LYS A 1 97 ? 3.773 2.970 19.657 1.00 87.19 97 LYS A C 1
ATOM 818 O O . LYS A 1 97 ? 4.553 2.039 19.537 1.00 87.19 97 LYS A O 1
ATOM 823 N N . LEU A 1 98 ? 2.515 2.810 20.073 1.00 88.62 98 LEU A N 1
ATOM 824 C CA . LEU A 1 98 ? 1.968 1.521 20.506 1.00 88.62 98 LEU A CA 1
ATOM 825 C C . LEU A 1 98 ? 2.128 0.430 19.435 1.00 88.62 98 LEU A C 1
ATOM 827 O O . LEU A 1 98 ? 2.514 -0.695 19.733 1.00 88.62 98 LEU A O 1
ATOM 831 N N . LEU A 1 99 ? 1.813 0.752 18.179 1.00 88.44 99 LEU A N 1
ATOM 832 C CA . LEU A 1 99 ? 1.920 -0.201 17.075 1.00 88.44 99 LEU A CA 1
ATOM 833 C C . LEU A 1 99 ? 3.374 -0.533 16.722 1.00 88.44 99 LEU A C 1
ATOM 835 O O . LEU A 1 99 ? 3.651 -1.671 16.354 1.00 88.44 99 LEU A O 1
ATOM 839 N N . ALA A 1 100 ? 4.278 0.437 16.839 1.00 86.69 100 ALA A N 1
ATOM 840 C CA . ALA A 1 100 ? 5.704 0.254 16.630 1.00 86.69 100 ALA A CA 1
ATOM 841 C C . ALA A 1 100 ? 6.292 -0.641 17.724 1.00 86.69 100 ALA A C 1
ATOM 843 O O . ALA A 1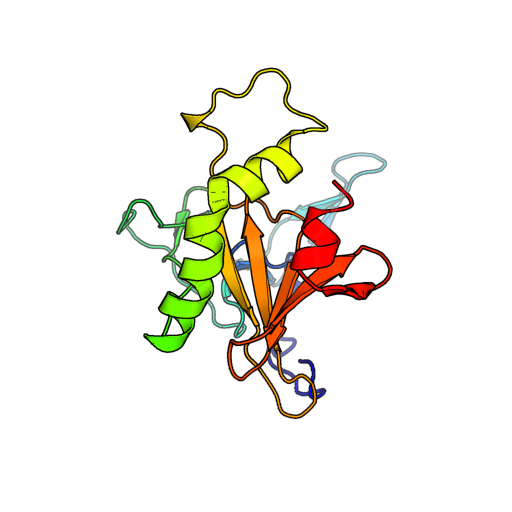 100 ? 6.970 -1.609 17.400 1.00 86.69 100 ALA A O 1
ATOM 844 N N . ASP A 1 101 ? 5.963 -0.404 18.994 1.00 84.88 101 ASP A N 1
ATOM 845 C CA . ASP A 1 101 ? 6.429 -1.248 20.096 1.00 84.88 101 ASP A CA 1
ATOM 846 C C . ASP A 1 101 ? 6.004 -2.712 19.907 1.00 84.88 101 ASP A C 1
ATOM 848 O O . ASP A 1 101 ? 6.834 -3.607 20.042 1.00 84.88 101 ASP A O 1
ATOM 852 N N . ILE A 1 102 ? 4.761 -2.965 19.476 1.00 84.50 102 ILE 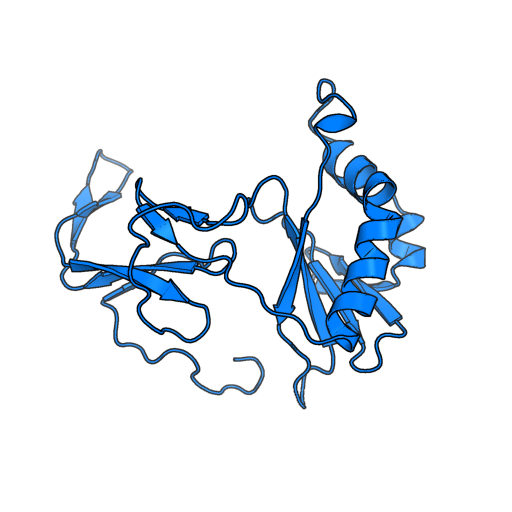A N 1
ATOM 853 C CA . ILE A 1 102 ? 4.289 -4.321 19.134 1.00 84.50 102 ILE A CA 1
ATOM 854 C C . ILE A 1 102 ? 5.078 -4.930 17.963 1.00 84.50 102 ILE A C 1
ATOM 856 O O . ILE A 1 102 ? 5.325 -6.137 17.949 1.00 84.50 102 ILE A O 1
ATOM 860 N N . GLU A 1 103 ? 5.424 -4.138 16.947 1.00 82.12 103 GLU A N 1
ATOM 861 C CA . GLU A 1 103 ? 6.154 -4.633 15.775 1.00 82.12 103 GLU A CA 1
ATOM 862 C C . GLU A 1 103 ? 7.607 -4.978 16.112 1.00 82.12 103 GLU A C 1
ATOM 864 O O . GLU A 1 103 ? 8.093 -6.048 15.743 1.00 82.12 103 GLU A O 1
ATOM 869 N N . TYR A 1 104 ? 8.288 -4.099 16.847 1.00 80.88 104 TYR A N 1
ATOM 870 C CA . TYR A 1 104 ? 9.711 -4.232 17.150 1.00 80.88 104 TYR A CA 1
ATOM 871 C C . TYR A 1 104 ? 10.004 -5.108 18.380 1.00 80.88 104 TYR A C 1
ATOM 873 O O . TYR A 1 104 ? 11.161 -5.492 18.571 1.00 80.88 104 TYR A O 1
ATOM 881 N N . ALA A 1 105 ? 8.983 -5.484 19.165 1.00 76.06 105 ALA A N 1
ATOM 882 C CA . ALA A 1 105 ? 9.112 -6.282 20.391 1.00 76.06 105 ALA A CA 1
ATOM 883 C C . ALA A 1 105 ? 9.934 -7.575 20.225 1.00 76.06 105 ALA A C 1
ATOM 885 O O . ALA A 1 105 ? 10.668 -7.955 21.133 1.00 76.06 105 ALA A O 1
ATOM 886 N N . ASN A 1 106 ? 9.842 -8.241 19.067 1.00 63.69 106 ASN A N 1
ATOM 887 C CA . ASN A 1 106 ? 10.388 -9.591 18.874 1.00 63.69 106 ASN A CA 1
ATOM 888 C C . ASN A 1 106 ? 11.717 -9.668 18.099 1.00 63.69 106 ASN A C 1
ATOM 890 O O . ASN A 1 106 ? 12.179 -10.775 17.840 1.00 63.69 106 ASN A O 1
ATOM 894 N N . GLY A 1 107 ? 12.342 -8.550 17.708 1.00 58.72 107 GLY A N 1
ATOM 895 C CA . GLY A 1 107 ? 13.512 -8.628 16.812 1.00 58.72 107 GLY A CA 1
ATOM 896 C C . GLY A 1 107 ? 14.575 -7.545 16.944 1.00 58.72 107 GLY A C 1
ATOM 897 O O . GLY A 1 107 ? 15.665 -7.718 16.407 1.00 58.72 107 GLY A O 1
ATOM 898 N N . TYR A 1 108 ? 14.305 -6.448 17.653 1.00 58.69 108 TYR A N 1
ATOM 899 C CA . TYR A 1 108 ? 15.160 -5.263 17.577 1.00 58.69 108 TYR A CA 1
ATOM 900 C C . TYR A 1 108 ? 15.422 -4.660 18.958 1.00 58.69 108 TYR A C 1
ATOM 902 O O . TYR A 1 108 ? 15.012 -3.541 19.253 1.00 58.69 108 TYR A O 1
ATOM 910 N N . LYS A 1 109 ? 16.149 -5.396 19.810 1.00 57.47 109 LYS A N 1
ATOM 911 C CA . LYS A 1 109 ? 16.545 -4.949 21.163 1.00 57.47 109 LYS A CA 1
ATOM 912 C C . LYS A 1 109 ? 17.423 -3.680 21.189 1.00 57.47 109 LYS A C 1
ATOM 914 O O . LYS A 1 109 ? 17.678 -3.162 22.269 1.00 57.47 109 LYS A O 1
ATOM 919 N N . HIS A 1 110 ? 17.866 -3.174 20.034 1.00 64.25 110 HIS A N 1
ATOM 920 C CA . HIS A 1 110 ? 18.845 -2.083 19.928 1.00 64.25 110 HIS A CA 1
ATOM 921 C C . HIS A 1 110 ? 18.388 -0.878 19.090 1.00 64.25 110 HIS A C 1
ATOM 923 O O . HIS A 1 110 ? 19.206 -0.008 18.808 1.00 64.25 110 HIS A O 1
ATOM 929 N N . LEU A 1 111 ? 17.118 -0.802 18.673 1.00 72.12 111 LEU A N 1
ATOM 930 C CA . LEU A 1 111 ? 16.619 0.403 17.999 1.00 72.12 111 LEU A CA 1
ATOM 931 C C . LEU A 1 111 ? 16.278 1.485 19.023 1.00 72.12 111 LEU A C 1
ATOM 933 O O . LEU A 1 111 ? 15.500 1.253 19.951 1.00 72.12 111 LEU A O 1
ATOM 937 N N . GLU A 1 112 ? 16.814 2.685 18.815 1.00 77.06 112 GLU A N 1
ATOM 938 C CA . GLU A 1 112 ? 16.383 3.861 19.560 1.00 77.06 112 GLU A CA 1
ATOM 939 C C . GLU A 1 112 ? 14.929 4.205 19.219 1.00 77.06 112 GLU A C 1
ATOM 941 O O . GLU A 1 112 ? 14.456 3.996 18.101 1.00 77.06 112 GLU A O 1
ATOM 946 N N . GLU A 1 113 ? 14.219 4.820 20.162 1.00 74.31 113 GLU A N 1
ATOM 947 C CA . GLU A 1 113 ? 12.806 5.179 20.000 1.00 74.31 113 GLU A CA 1
ATOM 948 C C . GLU A 1 113 ? 12.542 6.029 18.745 1.00 74.31 113 GLU A C 1
ATOM 950 O O . GLU A 1 113 ? 11.554 5.831 18.040 1.00 74.31 113 GLU A O 1
ATOM 955 N N . LYS A 1 114 ? 13.470 6.933 18.407 1.00 77.81 114 LYS A N 1
ATOM 956 C CA . LYS A 1 114 ? 13.387 7.794 17.217 1.00 77.81 114 LYS A CA 1
ATOM 957 C C . LYS A 1 114 ? 13.466 7.025 15.891 1.00 77.81 114 LYS A C 1
ATOM 959 O O . LYS A 1 114 ? 13.132 7.582 14.851 1.00 77.81 114 LYS A O 1
ATOM 964 N N . GLN A 1 115 ? 13.930 5.776 15.919 1.00 77.25 115 GLN A N 1
ATOM 965 C CA . GLN A 1 115 ? 14.073 4.913 14.746 1.00 77.25 115 GLN A CA 1
ATOM 966 C C . GLN A 1 115 ? 12.851 4.009 14.536 1.00 77.25 115 GLN A C 1
ATOM 968 O O . GLN A 1 115 ? 12.648 3.520 13.429 1.00 77.25 115 GLN A O 1
ATOM 973 N N . LYS A 1 116 ? 12.004 3.823 15.557 1.00 80.75 116 LYS A N 1
ATOM 974 C CA . LYS A 1 116 ? 10.794 2.990 15.493 1.00 80.75 116 LYS A CA 1
ATOM 975 C C . LYS A 1 116 ? 9.627 3.720 14.812 1.00 80.75 116 LYS A C 1
ATOM 977 O O . LYS A 1 116 ? 8.602 4.015 15.430 1.00 80.75 116 LYS A O 1
ATOM 982 N N . ILE A 1 117 ? 9.780 4.051 13.533 1.00 83.88 117 ILE A N 1
ATOM 983 C CA . ILE A 1 117 ? 8.783 4.820 12.778 1.00 83.88 117 ILE A CA 1
ATOM 984 C C . ILE A 1 117 ? 8.019 3.905 11.826 1.00 83.88 117 ILE A C 1
ATOM 986 O O . ILE A 1 117 ? 8.574 3.370 10.870 1.00 83.88 117 ILE A O 1
ATOM 990 N N . LEU A 1 118 ? 6.705 3.815 12.041 1.00 88.81 118 LEU A N 1
ATOM 991 C CA . LEU A 1 118 ? 5.791 3.148 11.119 1.00 88.81 118 LEU A CA 1
ATOM 992 C C . LEU A 1 118 ? 5.088 4.147 10.200 1.00 88.81 118 LEU A C 1
ATOM 994 O O . LEU A 1 118 ? 4.577 5.181 10.637 1.00 88.81 118 LEU A O 1
ATOM 998 N N . TYR A 1 119 ? 4.974 3.779 8.929 1.00 89.56 119 TYR A N 1
ATOM 999 C CA . TYR A 1 119 ? 4.148 4.465 7.940 1.00 89.56 119 TYR A CA 1
ATOM 1000 C C . TYR A 1 119 ? 2.885 3.652 7.671 1.00 89.56 119 TYR A C 1
ATOM 1002 O O . TYR A 1 119 ? 2.925 2.426 7.643 1.00 89.56 119 TYR A O 1
ATOM 1010 N N . PHE A 1 120 ? 1.759 4.328 7.458 1.00 92.94 120 PHE A N 1
ATOM 1011 C CA . PHE A 1 120 ? 0.472 3.679 7.216 1.00 92.94 120 PHE A CA 1
ATOM 1012 C C . PHE A 1 120 ? -0.106 4.167 5.902 1.00 92.94 120 PHE A C 1
ATOM 1014 O O . PHE A 1 120 ? -0.361 5.364 5.760 1.00 92.94 120 PHE A O 1
ATOM 1021 N N . GLU A 1 121 ? -0.340 3.241 4.975 1.00 94.38 121 GLU A N 1
ATOM 1022 C CA . GLU A 1 121 ? -0.847 3.564 3.643 1.00 94.38 121 GLU A CA 1
ATOM 1023 C C . GLU A 1 121 ? -2.108 2.765 3.321 1.00 94.38 121 GLU A C 1
ATOM 1025 O O . GLU A 1 121 ? -2.203 1.577 3.643 1.00 94.38 121 GLU A O 1
ATOM 1030 N N . ILE A 1 122 ? -3.083 3.410 2.673 1.00 95.38 122 ILE A N 1
ATOM 1031 C CA . ILE A 1 122 ? -4.266 2.717 2.151 1.00 95.38 122 ILE A CA 1
ATOM 1032 C C . ILE A 1 122 ? -3.872 2.065 0.829 1.00 95.38 122 ILE A C 1
ATOM 1034 O O . ILE A 1 122 ? -3.677 2.750 -0.173 1.00 95.38 122 ILE A O 1
ATOM 1038 N N . VAL A 1 123 ? -3.795 0.738 0.826 1.00 92.75 123 VAL A N 1
ATOM 1039 C CA . VAL A 1 123 ? -3.424 -0.056 -0.356 1.00 92.75 123 VAL A CA 1
ATOM 1040 C C . VAL A 1 123 ? -4.640 -0.559 -1.129 1.00 92.75 123 VAL A C 1
ATOM 1042 O O . VAL A 1 123 ? -4.530 -0.947 -2.287 1.00 92.75 123 VAL A O 1
ATOM 1045 N N . GLU A 1 124 ? -5.824 -0.528 -0.515 1.00 92.94 124 GLU A N 1
ATOM 1046 C CA . GLU A 1 124 ? -7.074 -0.864 -1.187 1.00 92.94 124 GLU A CA 1
ATOM 1047 C C . GLU A 1 124 ? -8.249 -0.092 -0.581 1.00 92.94 124 GLU A C 1
ATOM 1049 O O . GLU A 1 124 ? -8.340 0.096 0.633 1.00 92.94 124 GLU A O 1
ATOM 1054 N N . ARG A 1 125 ? -9.156 0.363 -1.448 1.00 94.69 125 ARG A N 1
ATOM 1055 C CA . ARG A 1 125 ? -10.385 1.074 -1.077 1.00 94.69 125 ARG A CA 1
ATOM 1056 C C . ARG A 1 125 ? -11.591 0.121 -1.085 1.00 94.69 125 ARG A C 1
ATOM 1058 O O . ARG A 1 125 ? -11.554 -0.863 -1.827 1.00 94.69 125 ARG A O 1
ATOM 1065 N N . PRO A 1 126 ? -12.661 0.427 -0.322 1.00 95.38 126 PRO A N 1
ATOM 1066 C CA . PRO A 1 126 ? -13.872 -0.383 -0.284 1.00 95.38 126 PRO A CA 1
ATOM 1067 C C . PRO A 1 126 ? -14.471 -0.621 -1.671 1.00 95.38 126 PRO A C 1
ATOM 1069 O O . PRO A 1 126 ? -14.557 0.301 -2.481 1.00 95.38 126 PRO A O 1
ATOM 1072 N N . LYS A 1 127 ? -14.954 -1.842 -1.889 1.00 91.56 127 LYS A N 1
ATOM 1073 C CA . LYS A 1 127 ? -15.687 -2.294 -3.080 1.00 91.56 127 LYS A CA 1
ATOM 1074 C C . LYS A 1 127 ? -17.005 -2.940 -2.660 1.00 91.56 127 LYS A C 1
ATOM 1076 O O . LYS A 1 127 ? -17.223 -3.173 -1.470 1.00 91.56 127 LYS A O 1
ATOM 1081 N N . ASN A 1 128 ? -17.871 -3.244 -3.624 1.00 88.19 128 ASN A N 1
ATOM 1082 C CA . ASN A 1 128 ? -19.203 -3.798 -3.357 1.00 88.19 128 ASN A CA 1
ATOM 1083 C C . ASN A 1 128 ? -19.141 -5.109 -2.561 1.00 88.19 128 ASN A C 1
ATOM 1085 O O . ASN A 1 128 ? -19.849 -5.252 -1.571 1.00 88.19 128 ASN A O 1
ATOM 1089 N N . ASN A 1 129 ? -18.235 -6.018 -2.923 1.00 89.62 129 ASN A N 1
ATOM 1090 C CA . ASN A 1 129 ? -18.063 -7.303 -2.240 1.00 89.62 129 ASN A CA 1
ATOM 1091 C C . ASN A 1 129 ? -17.000 -7.287 -1.126 1.00 89.62 129 ASN A C 1
ATOM 1093 O O . ASN A 1 129 ? -16.699 -8.314 -0.521 1.00 89.62 129 ASN A O 1
ATOM 1097 N N . PHE A 1 130 ? -16.409 -6.123 -0.855 1.00 92.62 130 PHE A N 1
ATOM 1098 C CA . PHE A 1 130 ? -15.385 -5.966 0.165 1.00 92.62 130 PHE A CA 1
ATOM 1099 C C . PHE A 1 130 ? -15.460 -4.558 0.768 1.00 92.62 130 PHE A C 1
ATOM 1101 O O . PHE A 1 130 ? -14.740 -3.650 0.338 1.00 92.62 130 PHE A O 1
ATOM 1108 N N . PRO A 1 131 ? -16.337 -4.338 1.765 1.00 94.75 131 PRO A N 1
ATOM 1109 C CA . PRO A 1 131 ? -16.646 -3.010 2.289 1.00 94.75 131 PRO A CA 1
ATOM 1110 C C . PRO A 1 131 ? -15.587 -2.505 3.287 1.00 94.75 131 PRO A C 1
ATOM 1112 O O . PRO A 1 131 ? -15.928 -1.934 4.326 1.00 94.75 131 PRO A O 1
ATOM 1115 N N . PHE A 1 132 ? -14.299 -2.696 2.984 1.00 96.06 132 PHE A N 1
ATOM 1116 C CA . PHE A 1 132 ? -13.183 -2.287 3.834 1.00 96.06 132 PHE A CA 1
ATOM 1117 C C . PHE A 1 132 ? -12.121 -1.506 3.057 1.00 96.06 132 PHE A C 1
ATOM 1119 O O . PHE A 1 132 ? -11.774 -1.842 1.928 1.00 96.06 132 PHE A O 1
ATOM 1126 N N . TYR A 1 133 ? -11.573 -0.480 3.701 1.00 97.12 133 TYR A N 1
ATOM 1127 C CA . TYR A 1 133 ? -10.242 0.020 3.396 1.00 97.12 133 TYR A CA 1
ATOM 1128 C C . TYR A 1 133 ? -9.218 -0.987 3.920 1.00 97.12 133 TYR A C 1
ATOM 1130 O O . TYR A 1 133 ? -9.359 -1.485 5.039 1.00 97.12 133 TYR A O 1
ATOM 1138 N N . VAL A 1 134 ? -8.172 -1.244 3.144 1.00 94.88 134 VAL A N 1
ATOM 1139 C CA . VAL A 1 134 ? -7.011 -2.025 3.578 1.00 94.88 134 VAL A CA 1
ATOM 1140 C C . VAL A 1 134 ? -5.867 -1.062 3.835 1.00 94.88 134 VAL A C 1
ATOM 1142 O O . VAL A 1 134 ? -5.448 -0.343 2.929 1.00 94.88 134 VAL A O 1
ATOM 1145 N N . VAL A 1 135 ? -5.378 -1.048 5.070 1.00 95.31 135 VAL A N 1
ATOM 1146 C CA . VAL A 1 135 ? -4.255 -0.225 5.514 1.00 95.31 135 VAL A CA 1
ATOM 1147 C C . VAL A 1 135 ? -3.081 -1.135 5.834 1.00 95.31 135 VAL A C 1
ATOM 1149 O O . VAL A 1 135 ? -3.202 -2.022 6.679 1.00 95.31 135 VAL A O 1
ATOM 1152 N N . CYS A 1 136 ? -1.947 -0.906 5.184 1.00 92.12 136 CYS A N 1
ATOM 1153 C CA . CYS A 1 136 ? -0.702 -1.599 5.495 1.00 92.12 136 CYS A CA 1
ATOM 1154 C C . CYS A 1 136 ? 0.194 -0.712 6.354 1.00 92.12 136 CYS A C 1
ATOM 1156 O O . CYS A 1 136 ? 0.275 0.497 6.123 1.00 92.12 136 CYS A O 1
ATOM 1158 N N . ALA A 1 137 ? 0.860 -1.330 7.329 1.00 89.94 137 ALA A N 1
ATOM 1159 C CA . ALA A 1 137 ? 1.981 -0.718 8.024 1.00 89.94 137 ALA A CA 1
ATOM 1160 C C . ALA A 1 137 ? 3.278 -0.980 7.244 1.00 89.94 137 ALA A C 1
ATOM 1162 O O . ALA A 1 137 ? 3.462 -2.050 6.661 1.00 89.94 137 ALA A O 1
ATOM 1163 N N . TYR A 1 138 ? 4.179 -0.010 7.252 1.00 87.25 138 TYR A N 1
ATOM 1164 C CA . TYR A 1 138 ? 5.482 -0.090 6.611 1.00 87.25 138 TYR A CA 1
ATOM 1165 C C . TYR A 1 138 ? 6.556 0.378 7.579 1.00 87.25 138 TYR A C 1
ATOM 1167 O O . TYR A 1 138 ? 6.387 1.407 8.232 1.00 87.25 138 TYR A O 1
ATOM 1175 N N . ASP A 1 139 ? 7.664 -0.346 7.605 1.00 81.94 139 ASP A N 1
ATOM 1176 C CA . ASP A 1 139 ? 8.901 0.057 8.264 1.00 81.94 139 ASP A CA 1
ATOM 1177 C C . ASP A 1 139 ? 9.874 0.494 7.176 1.00 81.94 139 ASP A C 1
ATOM 1179 O O . ASP A 1 139 ? 10.242 -0.308 6.319 1.00 81.94 139 ASP A O 1
ATOM 1183 N N . TYR A 1 140 ? 10.205 1.785 7.151 1.00 72.19 140 TYR A N 1
ATOM 1184 C CA . TYR A 1 140 ? 11.074 2.390 6.140 1.00 72.19 140 TYR A CA 1
ATOM 1185 C C . TYR A 1 140 ? 10.828 1.840 4.718 1.00 72.19 140 TYR A C 1
ATOM 1187 O O . TYR A 1 140 ? 11.700 1.271 4.065 1.00 72.19 140 TYR A O 1
ATOM 1195 N N . ARG A 1 141 ? 9.579 1.979 4.248 1.00 65.94 141 ARG A N 1
ATOM 1196 C CA . ARG A 1 141 ? 9.087 1.530 2.927 1.00 65.94 141 ARG A CA 1
ATOM 1197 C C . ARG A 1 141 ? 9.064 0.011 2.713 1.00 65.94 141 ARG A C 1
ATOM 1199 O O . ARG A 1 141 ? 8.444 -0.406 1.742 1.00 65.94 141 ARG A O 1
ATOM 1206 N N . ARG A 1 142 ? 9.626 -0.815 3.604 1.00 68.75 142 ARG A N 1
ATOM 1207 C CA . ARG A 1 142 ? 9.454 -2.276 3.591 1.00 68.75 142 ARG A CA 1
ATOM 1208 C C . ARG A 1 142 ? 8.051 -2.628 4.063 1.00 68.75 142 ARG A C 1
ATOM 1210 O O . ARG A 1 142 ? 7.594 -2.142 5.099 1.00 68.75 142 ARG A O 1
ATOM 1217 N N . ILE A 1 143 ? 7.353 -3.464 3.292 1.00 65.38 143 ILE A N 1
ATOM 1218 C CA . ILE A 1 143 ? 6.038 -3.980 3.692 1.00 65.38 143 ILE A CA 1
ATOM 1219 C C . ILE A 1 143 ? 6.216 -4.779 4.980 1.00 65.38 143 ILE A C 1
ATOM 1221 O O . ILE A 1 143 ? 6.849 -5.836 4.978 1.00 65.38 143 ILE A O 1
ATOM 1225 N N . LEU A 1 144 ? 5.595 -4.312 6.059 1.00 66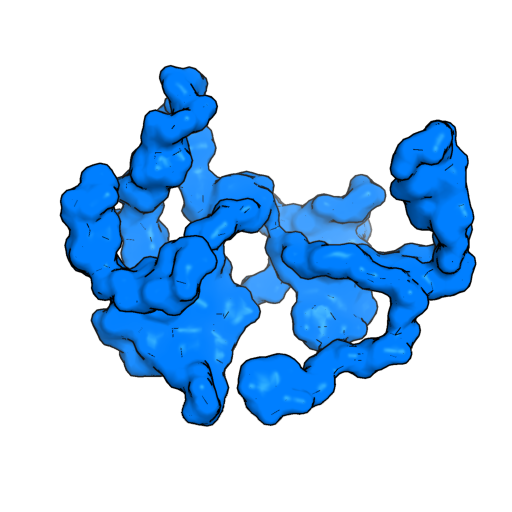.56 144 LEU A N 1
ATOM 1226 C CA . LEU A 1 144 ? 5.348 -5.172 7.201 1.00 66.56 144 LEU A CA 1
ATOM 1227 C C . LEU A 1 144 ? 4.138 -6.031 6.858 1.00 66.56 144 LEU A C 1
ATOM 1229 O O . LEU A 1 144 ? 3.140 -5.543 6.326 1.00 66.56 144 LEU A O 1
ATOM 1233 N N . LYS A 1 145 ? 4.180 -7.327 7.183 1.00 66.88 145 LYS A N 1
ATOM 1234 C CA . LYS A 1 145 ? 3.061 -8.253 6.913 1.00 66.88 145 LYS A CA 1
ATOM 1235 C C . LYS A 1 145 ? 1.777 -7.889 7.688 1.00 66.88 145 LYS A C 1
ATOM 1237 O O . LYS A 1 145 ? 0.765 -8.580 7.574 1.00 66.88 145 LYS A O 1
ATOM 1242 N N . ARG A 1 146 ? 1.787 -6.805 8.473 1.00 79.75 146 ARG A N 1
ATOM 1243 C CA . ARG A 1 146 ? 0.669 -6.333 9.285 1.00 79.75 146 ARG A CA 1
ATOM 1244 C C . ARG A 1 146 ? -0.304 -5.494 8.459 1.00 79.75 146 ARG A C 1
ATOM 1246 O O . ARG A 1 146 ? -0.011 -4.377 8.039 1.00 79.75 146 ARG A O 1
ATOM 1253 N N . THR A 1 147 ? -1.497 -6.048 8.268 1.00 89.06 147 THR A N 1
ATOM 1254 C CA . THR A 1 147 ? -2.591 -5.414 7.529 1.00 89.06 147 THR A CA 1
ATOM 1255 C C . THR A 1 147 ? -3.780 -5.152 8.450 1.00 89.06 147 THR A C 1
ATOM 1257 O O . THR A 1 147 ? -4.207 -6.037 9.198 1.00 89.06 147 THR A O 1
ATOM 1260 N N . PHE A 1 148 ? -4.354 -3.955 8.352 1.00 94.19 148 PHE A N 1
ATOM 1261 C CA . PHE A 1 148 ? -5.580 -3.563 9.035 1.00 94.19 148 PHE A CA 1
ATOM 1262 C C . PHE A 1 148 ? -6.717 -3.359 8.039 1.00 94.19 148 PHE A C 1
ATOM 1264 O O . PHE A 1 148 ? -6.528 -2.788 6.966 1.00 94.19 148 PHE A O 1
ATOM 1271 N N . TRP A 1 149 ? -7.913 -3.806 8.401 1.00 95.75 149 TRP A N 1
ATOM 1272 C CA . TRP A 1 149 ? -9.138 -3.563 7.651 1.00 95.75 149 TRP A CA 1
ATOM 1273 C C . TRP A 1 149 ? -9.993 -2.559 8.402 1.00 95.75 149 TRP A C 1
ATOM 1275 O O . TRP A 1 149 ? -10.349 -2.783 9.558 1.00 95.75 149 TRP A O 1
ATOM 1285 N N . VAL A 1 150 ? -10.340 -1.462 7.743 1.00 97.19 150 VAL A N 1
ATOM 1286 C CA . VAL A 1 150 ? -11.219 -0.433 8.297 1.00 97.19 150 VAL A CA 1
ATOM 1287 C C . VAL A 1 150 ? -12.517 -0.443 7.515 1.00 97.19 150 VAL A C 1
ATOM 1289 O O . VAL A 1 150 ? -12.499 -0.391 6.292 1.00 97.19 150 VAL A O 1
ATOM 1292 N N . THR A 1 151 ? -13.651 -0.520 8.196 1.00 96.62 151 THR A N 1
ATOM 1293 C CA . THR A 1 151 ? -14.980 -0.490 7.558 1.00 96.62 151 THR A CA 1
ATOM 1294 C C . THR A 1 151 ? -15.159 0.718 6.635 1.00 96.62 151 THR A C 1
ATOM 1296 O O . THR A 1 151 ? -14.585 1.784 6.859 1.00 96.62 151 THR A O 1
ATOM 1299 N N . LYS A 1 152 ? -15.992 0.591 5.592 1.00 95.56 152 LYS A N 1
ATOM 1300 C CA . LYS A 1 152 ? -16.287 1.673 4.629 1.00 95.56 152 LYS A CA 1
ATOM 1301 C C . LYS A 1 152 ? -16.750 2.971 5.305 1.00 95.56 152 LYS A C 1
ATOM 1303 O O . LYS A 1 152 ? -16.469 4.058 4.795 1.00 95.56 152 LYS A O 1
ATOM 1308 N N . ASN A 1 153 ? -17.439 2.882 6.443 1.00 93.75 153 ASN A N 1
ATOM 1309 C CA . ASN A 1 153 ? -17.867 4.042 7.235 1.00 93.75 153 ASN A CA 1
ATOM 1310 C C . ASN A 1 153 ? -16.753 4.618 8.140 1.00 93.75 153 ASN A C 1
ATOM 1312 O O . ASN A 1 153 ? -16.923 5.709 8.673 1.00 93.75 153 ASN A O 1
ATOM 1316 N N . GLY A 1 154 ? -15.615 3.932 8.280 1.00 93.06 154 GLY A N 1
ATOM 1317 C CA . GLY A 1 154 ? -14.464 4.359 9.074 1.00 93.06 154 GLY A CA 1
ATOM 1318 C C . GLY A 1 154 ? -14.567 4.084 10.577 1.00 93.06 154 GLY A C 1
ATOM 1319 O O . GLY A 1 154 ? -13.688 4.529 11.308 1.00 93.06 154 GLY A O 1
ATOM 1320 N N . LYS A 1 155 ? -15.622 3.408 11.057 1.00 93.75 155 LYS A N 1
ATOM 1321 C CA . LYS A 1 155 ? -15.925 3.298 12.498 1.00 93.75 155 LYS A CA 1
ATOM 1322 C C . LYS A 1 155 ? -15.220 2.134 13.185 1.00 93.75 155 LYS A C 1
ATOM 1324 O O . LYS A 1 155 ? -14.835 2.238 14.344 1.00 93.75 155 LYS A O 1
ATOM 1329 N N . GLU A 1 156 ? -15.053 1.032 12.470 1.00 96.31 156 GLU A N 1
ATOM 1330 C CA . GLU A 1 156 ? -14.481 -0.199 13.014 1.00 96.31 156 GLU A CA 1
ATOM 1331 C C . GLU A 1 156 ? -13.180 -0.560 12.309 1.00 96.31 156 GLU A C 1
ATOM 1333 O O . GLU A 1 156 ? -13.108 -0.533 11.075 1.00 96.31 156 GLU A O 1
ATOM 1338 N N . VAL A 1 157 ? -12.182 -0.941 13.107 1.00 96.69 157 VAL A N 1
ATOM 1339 C CA . VAL A 1 157 ? -10.847 -1.347 12.666 1.00 96.69 157 VAL A CA 1
ATOM 1340 C C . VAL A 1 157 ? -10.591 -2.774 13.122 1.00 96.69 157 VAL A C 1
ATOM 1342 O O . VAL A 1 157 ? -10.884 -3.138 14.263 1.00 96.69 157 VAL A O 1
ATOM 1345 N N . PHE A 1 158 ? -10.005 -3.569 12.239 1.00 95.88 158 PHE A N 1
ATOM 1346 C CA . PHE A 1 158 ? -9.676 -4.961 12.486 1.00 95.88 158 PHE A CA 1
ATOM 1347 C C . PHE A 1 158 ? -8.247 -5.252 12.056 1.00 95.88 158 PHE A C 1
ATOM 1349 O O . PHE A 1 158 ? -7.800 -4.774 11.017 1.00 95.88 158 PHE A O 1
ATOM 1356 N N . PHE A 1 159 ? -7.541 -6.060 12.831 1.00 93.12 159 PHE A N 1
ATOM 1357 C CA . PHE A 1 159 ? -6.298 -6.686 12.414 1.00 93.12 159 PHE A CA 1
ATOM 1358 C C . PHE A 1 159 ? -6.612 -7.998 11.688 1.00 93.12 159 PHE A C 1
ATOM 1360 O O . PHE A 1 159 ? -7.453 -8.777 12.144 1.00 93.12 159 PHE A O 1
ATOM 1367 N N . ARG A 1 160 ? -5.937 -8.252 10.565 1.00 88.62 160 ARG A N 1
ATOM 1368 C CA . ARG A 1 160 ? -5.998 -9.541 9.872 1.00 88.62 160 ARG A CA 1
ATOM 1369 C C . ARG A 1 160 ? -4.756 -10.354 10.220 1.00 88.62 160 ARG A C 1
ATOM 1371 O O . ARG A 1 160 ? -3.647 -9.943 9.888 1.00 88.62 160 ARG A O 1
ATOM 1378 N N . ASN A 1 161 ? -4.942 -11.502 10.865 1.00 83.44 161 ASN A N 1
ATOM 1379 C CA . ASN A 1 161 ? -3.833 -12.405 11.176 1.00 83.44 161 ASN A CA 1
ATOM 1380 C C . ASN A 1 161 ? -3.439 -13.276 9.958 1.00 83.44 161 ASN A C 1
ATOM 1382 O O . ASN A 1 161 ? -4.066 -13.218 8.898 1.00 83.44 161 ASN A O 1
ATOM 1386 N N . TYR A 1 162 ? -2.415 -14.120 10.124 1.00 76.00 162 TYR A N 1
ATOM 1387 C CA . TYR A 1 162 ? -1.913 -15.004 9.064 1.00 76.00 162 TYR A CA 1
ATOM 1388 C C . TYR A 1 162 ? -2.933 -16.041 8.574 1.00 76.00 162 TYR A C 1
ATOM 1390 O O . TYR A 1 162 ? -2.906 -16.389 7.398 1.00 76.00 162 TYR A O 1
ATOM 1398 N N . SER A 1 163 ? -3.867 -16.482 9.427 1.00 82.38 163 SER A N 1
ATOM 1399 C CA . SER A 1 163 ? -4.948 -17.394 9.024 1.00 82.38 163 SER A CA 1
ATOM 1400 C C . SER A 1 163 ? -6.105 -16.687 8.311 1.00 82.38 163 SER A C 1
ATOM 1402 O O . SER A 1 163 ? -7.085 -17.320 7.933 1.00 82.38 163 SER A O 1
ATOM 1404 N N . GLY A 1 164 ? -6.027 -15.365 8.135 1.00 80.50 164 GLY A N 1
ATOM 1405 C CA . GLY A 1 164 ? -7.094 -14.566 7.543 1.00 80.50 164 GLY A CA 1
ATOM 1406 C C . GLY A 1 164 ? -8.237 -14.230 8.502 1.00 80.50 164 GLY A C 1
ATOM 1407 O O . GLY A 1 164 ? -9.176 -13.553 8.082 1.00 80.50 164 GLY A O 1
ATOM 1408 N N . LYS A 1 165 ? -8.151 -14.621 9.782 1.00 87.75 165 LYS A N 1
ATOM 1409 C CA . LYS A 1 165 ? -9.114 -14.237 10.819 1.00 87.75 165 LYS A CA 1
ATOM 1410 C C . LYS A 1 165 ? -9.062 -12.727 11.045 1.00 87.75 165 LYS A C 1
ATOM 1412 O O . LYS A 1 165 ? -7.998 -12.124 11.211 1.00 87.75 165 LYS A O 1
ATOM 1417 N N . LYS A 1 166 ? -10.252 -12.134 11.078 1.00 91.31 166 LYS A N 1
ATOM 1418 C CA . LYS A 1 166 ? -10.500 -10.726 11.380 1.00 91.31 166 LYS A CA 1
ATOM 1419 C C . LYS A 1 166 ? -10.641 -10.562 12.895 1.00 91.31 166 LYS A C 1
ATOM 1421 O O . LYS A 1 166 ? -11.567 -11.110 13.482 1.00 91.31 166 LYS A O 1
ATOM 1426 N N . ILE A 1 167 ? -9.729 -9.819 13.514 1.00 94.06 167 ILE A N 1
ATOM 1427 C CA . ILE A 1 167 ? -9.684 -9.587 14.964 1.00 94.06 167 ILE A CA 1
ATOM 1428 C C . ILE A 1 167 ? -9.977 -8.103 15.221 1.00 94.06 167 ILE A C 1
ATOM 1430 O O . ILE A 1 167 ? -9.267 -7.261 14.665 1.00 94.06 167 ILE A O 1
ATOM 1434 N N . PRO A 1 168 ? -10.998 -7.735 16.017 1.00 96.25 168 PRO A N 1
ATOM 1435 C CA . PRO A 1 168 ? -11.248 -6.344 16.392 1.00 96.25 168 PRO A CA 1
ATOM 1436 C C . PRO A 1 168 ? -9.992 -5.674 16.949 1.00 96.25 168 PRO A C 1
ATOM 1438 O O . PRO A 1 168 ? -9.268 -6.262 17.747 1.00 96.25 168 PRO A O 1
ATOM 1441 N N . PHE A 1 169 ? -9.729 -4.423 16.569 1.00 93.44 169 PHE A N 1
ATOM 1442 C CA . PHE A 1 169 ? -8.490 -3.735 16.950 1.00 93.44 169 PHE A CA 1
ATOM 1443 C C . PHE A 1 169 ? -8.275 -3.682 18.471 1.00 93.44 169 PHE A C 1
ATOM 1445 O O . PHE A 1 169 ? -7.158 -3.866 18.941 1.00 93.44 169 PHE A O 1
ATOM 1452 N N . LYS A 1 170 ? -9.349 -3.499 19.252 1.00 92.12 170 LYS A N 1
ATOM 1453 C CA . LYS A 1 170 ? -9.280 -3.531 20.722 1.00 92.12 170 LYS A CA 1
ATOM 1454 C C . LYS A 1 170 ? -8.832 -4.892 21.265 1.00 92.12 170 LYS A C 1
ATOM 1456 O O . LYS A 1 170 ? -8.088 -4.928 22.233 1.00 92.12 170 LYS A O 1
ATOM 1461 N N . GLU A 1 171 ? -9.284 -5.989 20.662 1.00 92.31 171 GLU A N 1
ATOM 1462 C CA . GLU A 1 171 ? -8.886 -7.349 21.049 1.00 92.31 171 GLU A CA 1
ATOM 1463 C C . GLU A 1 171 ? -7.445 -7.636 20.617 1.00 92.31 171 GLU A C 1
ATOM 1465 O O . GLU A 1 171 ? -6.655 -8.165 21.391 1.00 92.31 171 GLU A O 1
ATOM 1470 N N . PHE A 1 172 ? -7.070 -7.196 19.414 1.00 89.44 172 PHE A N 1
ATOM 1471 C CA . PHE A 1 172 ? -5.698 -7.287 18.920 1.00 89.44 172 PHE A CA 1
ATOM 1472 C C . PHE A 1 172 ? -4.683 -6.655 19.884 1.00 89.44 172 PHE A C 1
ATOM 1474 O O . PHE A 1 172 ? -3.625 -7.239 20.095 1.00 89.44 172 PHE A O 1
ATOM 1481 N N . LEU A 1 173 ? -5.013 -5.505 20.480 1.00 86.94 173 LEU A N 1
ATOM 1482 C CA . LEU A 1 173 ? -4.144 -4.835 21.450 1.00 86.94 173 LEU A CA 1
ATOM 1483 C C . LEU A 1 173 ? -4.023 -5.568 22.794 1.00 86.94 173 LEU A C 1
ATOM 1485 O O . LEU A 1 173 ? -3.028 -5.375 23.474 1.00 86.94 173 LEU A O 1
ATOM 1489 N N . LYS A 1 174 ? -5.016 -6.373 23.194 1.00 86.00 174 LYS A N 1
ATOM 1490 C CA . LYS A 1 174 ? -4.981 -7.120 24.466 1.00 86.00 174 LYS A CA 1
ATOM 1491 C C . LYS A 1 174 ? -4.129 -8.387 24.394 1.00 86.00 174 LYS A C 1
ATOM 1493 O O . LYS A 1 174 ? -3.652 -8.855 25.416 1.00 86.00 174 LYS A O 1
ATOM 1498 N N . ASN A 1 175 ? -3.972 -8.949 23.199 1.00 72.50 175 ASN A N 1
ATOM 1499 C CA . ASN A 1 175 ? -3.295 -10.227 22.971 1.00 72.50 175 ASN A CA 1
ATOM 1500 C C . ASN A 1 175 ? -1.803 -10.047 22.610 1.00 72.50 175 ASN A C 1
ATOM 1502 O O . ASN A 1 175 ? -1.255 -10.870 21.867 1.00 72.50 175 ASN A O 1
ATOM 1506 N N . ARG A 1 176 ? -1.175 -8.939 23.026 1.00 68.06 176 ARG A N 1
ATOM 1507 C CA . ARG A 1 176 ? 0.202 -8.553 22.684 1.00 68.06 176 ARG A CA 1
ATOM 1508 C C . ARG A 1 176 ? 0.951 -8.014 23.884 1.00 68.06 176 ARG A C 1
ATOM 1510 O O . ARG A 1 176 ? 0.307 -7.313 24.690 1.00 68.06 176 ARG A O 1
#

pLDDT: mean 89.1, std 8.48, range [57.47, 97.62]